Protein AF-A0A0P1EIM7-F1 (afdb_monomer_lite)

Radius of gyration: 23.65 Å; chains: 1; bounding box: 32×24×68 Å

Structure (mmCIF, N/CA/C/O backbone):
data_AF-A0A0P1EIM7-F1
#
_entry.id   AF-A0A0P1EIM7-F1
#
loop_
_atom_site.group_PDB
_atom_site.id
_atom_site.type_symbol
_atom_site.label_atom_id
_atom_site.label_alt_id
_atom_site.label_comp_id
_atom_site.label_asym_id
_atom_site.label_entity_id
_atom_site.label_seq_id
_atom_site.pdbx_PDB_ins_code
_atom_site.Cartn_x
_atom_site.Cartn_y
_atom_site.Cartn_z
_atom_site.occupancy
_atom_site.B_iso_or_equiv
_atom_site.auth_seq_id
_atom_site.auth_comp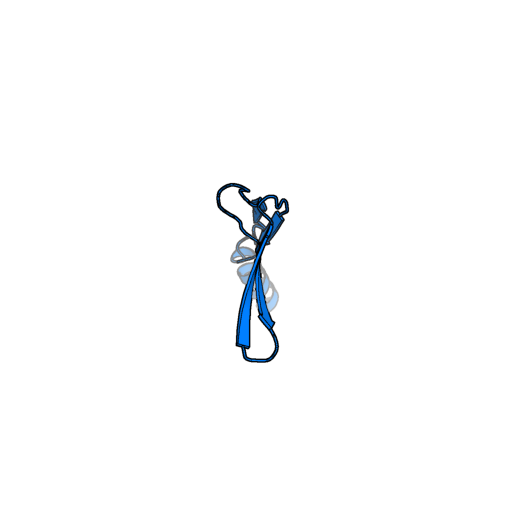_id
_atom_site.auth_asym_id
_atom_site.auth_atom_id
_atom_site.pdbx_PDB_model_num
ATOM 1 N N . MET A 1 1 ? -2.187 -17.850 49.530 1.00 61.94 1 MET A N 1
ATOM 2 C CA . MET A 1 1 ? -3.213 -16.786 49.398 1.00 61.94 1 MET A CA 1
ATOM 3 C C . MET A 1 1 ? -2.690 -15.523 48.717 1.00 61.94 1 MET A C 1
ATOM 5 O O . MET A 1 1 ? -3.282 -15.159 47.720 1.00 61.94 1 MET A O 1
ATOM 9 N N . LYS A 1 2 ? -1.580 -14.904 49.155 1.00 59.47 2 LYS A N 1
ATOM 10 C CA . LYS A 1 2 ? -1.078 -13.630 48.583 1.00 59.47 2 LYS A CA 1
ATOM 11 C C . LYS A 1 2 ? -0.779 -13.645 47.068 1.00 59.47 2 LYS A C 1
ATOM 13 O O . LYS A 1 2 ? -1.050 -12.662 46.393 1.00 59.47 2 LYS A O 1
ATOM 18 N N . LEU A 1 3 ? -0.268 -14.760 46.535 1.00 64.50 3 LEU A N 1
ATOM 19 C CA . LEU A 1 3 ? 0.005 -14.921 45.095 1.00 64.50 3 LEU A CA 1
ATOM 20 C C . LEU A 1 3 ? -1.276 -14.911 44.243 1.00 64.50 3 LEU A C 1
ATOM 22 O O . LEU A 1 3 ? -1.312 -14.260 43.208 1.00 64.50 3 LEU A O 1
ATOM 26 N N . PHE A 1 4 ? -2.348 -15.555 44.716 1.00 70.31 4 PHE A N 1
ATOM 27 C CA . PHE A 1 4 ? -3.637 -15.570 44.014 1.00 70.31 4 PHE A CA 1
ATOM 28 C C . PHE A 1 4 ? -4.281 -14.181 43.958 1.00 70.31 4 PHE A C 1
ATOM 30 O O . PHE A 1 4 ? -4.880 -13.817 42.951 1.00 70.31 4 PHE A O 1
ATOM 37 N N . THR A 1 5 ? -4.123 -13.383 45.017 1.00 71.56 5 THR A N 1
ATOM 38 C CA . THR A 1 5 ? -4.630 -12.006 45.060 1.00 71.56 5 THR A CA 1
ATOM 39 C C . THR A 1 5 ? -3.865 -11.086 44.105 1.00 71.56 5 THR A C 1
ATOM 41 O O . THR A 1 5 ? -4.473 -10.236 43.463 1.00 71.56 5 THR A O 1
ATOM 44 N N . ALA A 1 6 ? -2.548 -11.277 43.970 1.00 72.62 6 ALA A N 1
ATOM 45 C CA . ALA A 1 6 ? -1.720 -10.502 43.045 1.00 72.62 6 ALA A CA 1
ATOM 46 C C . ALA A 1 6 ? -2.053 -10.798 41.571 1.00 72.62 6 ALA A C 1
ATOM 48 O O . ALA A 1 6 ? -2.187 -9.870 40.779 1.00 72.62 6 ALA A O 1
ATOM 49 N N . SER A 1 7 ? -2.258 -12.069 41.206 1.00 74.00 7 SER A N 1
ATOM 50 C CA . SER A 1 7 ? -2.635 -12.447 39.835 1.00 74.00 7 SER A CA 1
ATOM 51 C C . SER A 1 7 ? -4.009 -11.912 39.424 1.00 74.00 7 SER A C 1
ATOM 53 O O . SER A 1 7 ? -4.176 -11.479 38.287 1.00 74.00 7 SER A O 1
ATOM 55 N N . ALA A 1 8 ? -4.979 -11.888 40.343 1.00 79.44 8 ALA A N 1
ATOM 56 C CA . ALA A 1 8 ? -6.309 -11.341 40.070 1.00 79.44 8 ALA A CA 1
ATOM 57 C C . ALA A 1 8 ? -6.274 -9.833 39.764 1.00 79.44 8 ALA A C 1
ATOM 59 O O . ALA A 1 8 ? -7.010 -9.363 38.902 1.00 79.44 8 ALA A O 1
ATOM 60 N N . LEU A 1 9 ? -5.389 -9.081 40.430 1.00 81.69 9 LEU A N 1
ATOM 61 C CA . LEU A 1 9 ? -5.235 -7.646 40.194 1.00 81.69 9 LEU A CA 1
ATOM 62 C C . LEU A 1 9 ? -4.610 -7.345 38.824 1.00 81.69 9 LEU A C 1
ATOM 64 O O . LEU A 1 9 ? -5.045 -6.416 38.155 1.00 81.69 9 LEU A O 1
ATOM 68 N N . VAL A 1 10 ? -3.634 -8.144 38.380 1.00 83.19 10 VAL A N 1
ATOM 69 C CA . VAL A 1 10 ? -3.016 -7.988 37.048 1.00 83.19 10 VAL A CA 1
ATOM 70 C C . VAL A 1 10 ? -4.03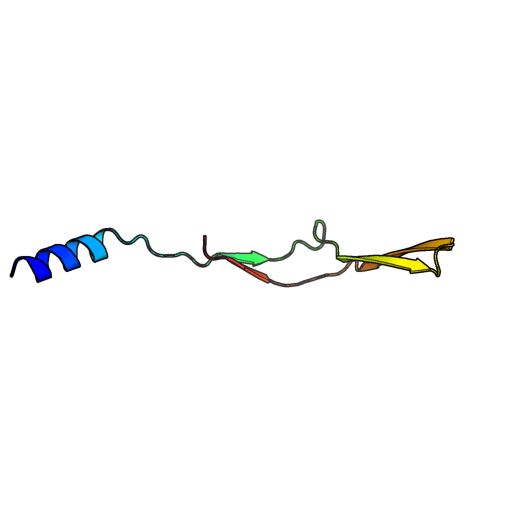4 -8.240 35.933 1.00 83.19 10 VAL A C 1
ATOM 72 O O . VAL A 1 10 ? -4.097 -7.471 34.981 1.00 83.19 10 VAL A O 1
ATOM 75 N N . LEU A 1 11 ? -4.877 -9.266 36.077 1.00 81.38 11 LEU A N 1
ATOM 76 C CA . LEU A 1 11 ? -5.949 -9.564 35.120 1.00 81.38 11 LEU A CA 1
ATOM 77 C C . LEU A 1 11 ? -7.028 -8.470 35.080 1.00 81.38 11 LEU A C 1
ATOM 79 O O . LEU A 1 11 ? -7.584 -8.210 34.021 1.00 81.38 11 LEU A O 1
ATOM 83 N N . ALA A 1 12 ? -7.303 -7.811 36.208 1.00 80.44 12 ALA A N 1
ATOM 84 C CA . ALA A 1 12 ? -8.264 -6.708 36.277 1.00 80.44 12 ALA A CA 1
ATOM 85 C C . ALA A 1 12 ? -7.745 -5.397 35.653 1.00 80.44 12 ALA A C 1
ATOM 87 O O . ALA A 1 12 ? -8.543 -4.521 35.330 1.00 80.44 12 ALA A O 1
ATOM 88 N N . LEU A 1 13 ? -6.424 -5.255 35.502 1.00 82.50 13 LEU A N 1
ATOM 89 C CA . LEU A 1 13 ? -5.772 -4.096 34.881 1.00 82.50 13 LEU A CA 1
ATOM 90 C C . LEU A 1 13 ? -5.471 -4.305 33.390 1.00 82.50 13 LEU A C 1
ATOM 92 O O . LEU A 1 13 ? -4.994 -3.381 32.735 1.00 82.50 13 LEU A O 1
ATOM 96 N N . ALA A 1 14 ? -5.733 -5.498 32.851 1.00 79.69 14 ALA A N 1
ATOM 97 C CA . ALA A 1 14 ? -5.582 -5.757 31.430 1.00 79.69 14 ALA A CA 1
ATOM 98 C C . ALA A 1 14 ? -6.673 -5.008 30.651 1.00 79.69 14 ALA A C 1
ATOM 100 O O . ALA A 1 14 ? -7.867 -5.249 30.838 1.00 79.69 14 ALA A O 1
ATOM 101 N N . THR A 1 15 ? -6.268 -4.094 29.772 1.00 78.00 15 THR A N 1
ATOM 102 C CA . THR A 1 15 ? -7.172 -3.504 28.785 1.00 78.00 15 THR A CA 1
ATOM 103 C C . THR A 1 15 ? -7.451 -4.527 27.683 1.00 78.00 15 THR A C 1
ATOM 105 O O . THR A 1 15 ? -6.521 -5.219 27.263 1.00 78.00 15 THR A O 1
ATOM 108 N N . PRO A 1 16 ? -8.698 -4.653 27.199 1.00 76.00 16 PRO A N 1
ATOM 109 C CA . PRO A 1 16 ? -8.980 -5.487 26.038 1.00 76.00 16 PRO A CA 1
ATOM 110 C C . PRO A 1 16 ? -8.190 -4.969 24.830 1.00 76.00 16 PRO A C 1
ATOM 112 O O . PRO A 1 16 ? -8.207 -3.771 24.550 1.00 76.00 16 PRO A O 1
ATOM 115 N N . ALA A 1 17 ? -7.505 -5.873 24.131 1.00 74.19 17 ALA A N 1
ATOM 116 C CA . ALA A 1 17 ? -6.971 -5.591 22.807 1.00 74.19 17 ALA A CA 1
ATOM 117 C C . ALA A 1 17 ? -8.154 -5.535 21.833 1.00 74.19 17 ALA A C 1
ATOM 119 O O . ALA A 1 17 ? -8.894 -6.513 21.688 1.00 74.19 17 ALA A O 1
ATOM 120 N N . PHE A 1 18 ? -8.377 -4.373 21.224 1.00 75.00 18 PHE A N 1
ATOM 121 C CA . PHE A 1 18 ? -9.346 -4.224 20.148 1.00 75.00 18 PHE A CA 1
ATOM 122 C C . PHE A 1 18 ? -8.595 -4.398 18.837 1.00 75.00 18 PHE A C 1
ATOM 124 O O . PHE A 1 18 ? -7.829 -3.524 18.446 1.00 75.00 18 PHE A O 1
ATOM 131 N N . ALA A 1 19 ? -8.809 -5.535 18.178 1.00 76.31 19 ALA A N 1
ATOM 132 C CA . ALA A 1 19 ? -8.392 -5.688 16.796 1.00 76.31 19 ALA A CA 1
ATOM 133 C C . ALA A 1 19 ? -9.311 -4.812 15.939 1.00 76.31 19 ALA A C 1
ATOM 135 O O . ALA A 1 19 ? -10.516 -5.069 15.847 1.00 76.31 19 ALA A O 1
ATOM 136 N N . GLU A 1 20 ? -8.754 -3.748 15.369 1.00 88.94 20 GLU A N 1
ATOM 137 C CA . GLU A 1 20 ? -9.468 -2.905 14.420 1.00 88.94 20 GLU A CA 1
ATOM 138 C C . GLU A 1 20 ? -9.162 -3.375 12.999 1.00 88.94 20 GLU A C 1
ATOM 140 O O . GLU A 1 20 ? -8.002 -3.528 12.604 1.00 88.94 20 GLU A O 1
ATOM 145 N N . THR A 1 21 ? -10.225 -3.596 12.228 1.00 92.50 21 THR A N 1
ATOM 146 C CA . THR A 1 21 ? -10.133 -3.906 10.803 1.00 92.50 21 T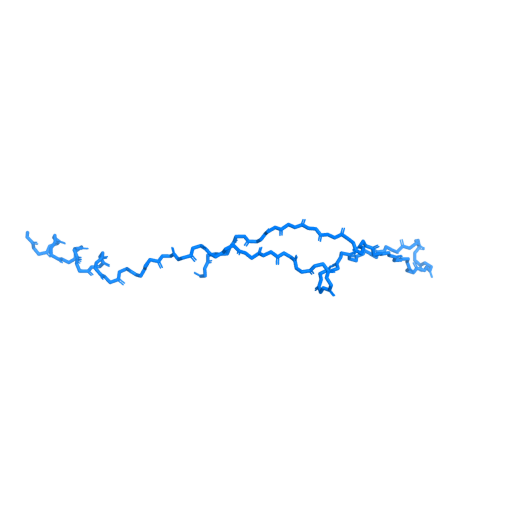HR A CA 1
ATOM 147 C C . THR A 1 21 ? -10.280 -2.616 10.002 1.00 92.50 21 THR A C 1
ATOM 149 O O . THR A 1 21 ? -11.330 -1.970 10.025 1.00 92.50 21 THR A O 1
ATOM 152 N N . TYR A 1 22 ? -9.246 -2.258 9.245 1.00 94.25 22 TYR A N 1
ATOM 153 C CA . TYR A 1 22 ? -9.253 -1.106 8.344 1.00 94.25 22 TYR A CA 1
ATOM 154 C C . TYR A 1 22 ? -9.410 -1.561 6.899 1.00 94.25 22 TYR A C 1
ATOM 156 O O . TYR A 1 22 ? -8.804 -2.548 6.493 1.00 94.25 22 TYR A O 1
ATOM 164 N N . HIS A 1 23 ? -10.182 -0.827 6.102 1.00 95.56 23 HIS A N 1
ATOM 165 C CA . HIS A 1 23 ? -10.312 -1.066 4.665 1.00 95.56 23 HIS A CA 1
ATOM 166 C C . HIS A 1 23 ? -9.410 -0.118 3.881 1.00 95.56 23 HIS A C 1
ATOM 168 O O . HIS A 1 23 ? -9.306 1.060 4.224 1.00 95.56 23 HIS A O 1
ATOM 174 N N . PHE A 1 24 ? -8.810 -0.603 2.794 1.00 95.50 24 PHE A N 1
ATOM 175 C CA . PHE A 1 24 ? -8.154 0.297 1.849 1.00 95.50 24 PHE A CA 1
ATOM 176 C C . PHE A 1 24 ? -9.183 1.199 1.171 1.00 95.50 24 PHE A C 1
ATOM 178 O O . PHE A 1 24 ? -10.139 0.724 0.555 1.00 95.50 24 PHE A O 1
ATOM 185 N N . ASP A 1 25 ? -8.951 2.504 1.253 1.00 94.44 25 ASP A N 1
ATOM 186 C CA . ASP A 1 25 ? -9.611 3.475 0.395 1.00 94.44 25 ASP A CA 1
ATOM 187 C C . ASP A 1 25 ? -8.891 3.489 -0.953 1.00 94.44 25 ASP A C 1
ATOM 189 O O . ASP A 1 25 ? -7.731 3.894 -1.047 1.00 94.44 25 ASP A O 1
ATOM 193 N N . GLN A 1 26 ? -9.585 3.046 -1.999 1.00 92.88 26 GLN A N 1
ATOM 194 C CA . GLN A 1 26 ? -9.037 2.968 -3.349 1.00 92.88 26 GLN A CA 1
ATOM 195 C C . GLN A 1 26 ? -8.631 4.342 -3.909 1.00 92.88 26 GLN A C 1
ATOM 197 O O . GLN A 1 26 ? -7.747 4.411 -4.755 1.00 92.88 26 GLN A O 1
ATOM 202 N N . SER A 1 27 ? -9.236 5.438 -3.438 1.00 94.31 27 SER A N 1
ATOM 203 C CA . SER A 1 27 ? -8.852 6.791 -3.861 1.00 94.31 27 SER A CA 1
ATOM 204 C C . SER A 1 27 ? -7.575 7.310 -3.190 1.00 94.31 27 SER A C 1
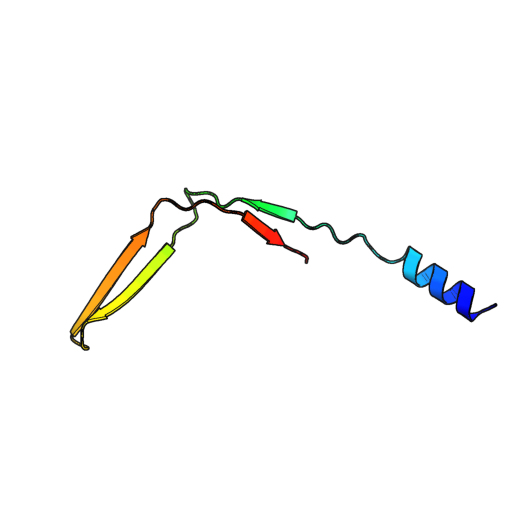ATOM 206 O O . SER A 1 27 ? -7.032 8.320 -3.629 1.00 94.31 27 SER A O 1
ATOM 208 N N . HIS A 1 28 ? -7.073 6.606 -2.169 1.00 94.56 28 HIS A N 1
ATOM 209 C CA . HIS A 1 28 ? -5.902 7.004 -1.381 1.00 94.56 28 HIS A CA 1
ATOM 210 C C . HIS A 1 28 ? -4.904 5.859 -1.137 1.00 94.56 28 HIS A C 1
ATOM 212 O O . HIS A 1 28 ? -4.002 5.990 -0.312 1.00 94.56 28 HIS A O 1
ATOM 218 N N . THR A 1 29 ? -5.052 4.732 -1.838 1.00 94.25 29 THR A N 1
ATOM 219 C CA . THR A 1 29 ? -4.157 3.575 -1.727 1.00 94.25 29 THR A CA 1
ATOM 220 C C . THR A 1 29 ? -3.677 3.186 -3.113 1.00 94.25 29 THR A C 1
ATOM 222 O O . THR A 1 29 ? -4.466 2.789 -3.966 1.00 94.25 29 THR A O 1
ATOM 225 N N . GLU A 1 30 ? -2.368 3.264 -3.322 1.00 93.94 30 GLU A N 1
ATOM 226 C CA . GLU A 1 30 ? -1.736 3.023 -4.615 1.00 93.94 30 GLU A CA 1
ATOM 227 C C . GLU A 1 30 ? -0.659 1.952 -4.458 1.00 93.94 30 GLU A C 1
ATOM 229 O O . GLU A 1 30 ? 0.144 1.995 -3.522 1.00 93.94 30 GLU A O 1
ATOM 234 N N . ILE A 1 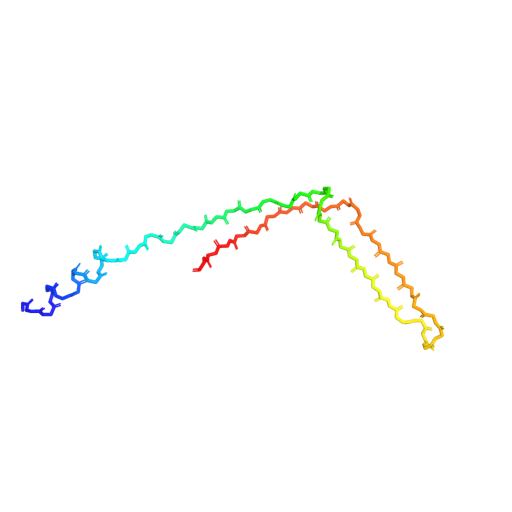31 ? -0.597 1.009 -5.401 1.00 95.19 31 ILE A N 1
ATOM 235 C CA . ILE A 1 31 ? 0.557 0.118 -5.510 1.00 95.19 31 ILE A CA 1
ATOM 236 C C . ILE A 1 31 ? 1.403 0.588 -6.684 1.00 95.19 31 ILE A C 1
ATOM 238 O O . ILE A 1 31 ? 0.990 0.490 -7.840 1.00 95.19 31 ILE A O 1
ATOM 242 N N . ARG A 1 32 ? 2.606 1.066 -6.373 1.00 96.88 32 ARG A N 1
ATOM 243 C CA . ARG A 1 32 ? 3.583 1.538 -7.354 1.00 96.88 32 ARG A CA 1
ATOM 244 C C . ARG A 1 32 ? 4.764 0.596 -7.423 1.00 96.88 32 ARG A C 1
ATOM 246 O O . ARG A 1 32 ? 5.251 0.119 -6.399 1.00 96.88 32 ARG A O 1
ATOM 253 N N . PHE A 1 33 ? 5.249 0.364 -8.632 1.00 97.12 33 PHE A N 1
ATOM 254 C CA . PHE A 1 33 ? 6.466 -0.396 -8.856 1.00 97.12 33 PHE A CA 1
ATOM 255 C C . PHE A 1 33 ? 7.411 0.369 -9.769 1.00 97.12 33 PHE A C 1
ATOM 257 O O . PHE A 1 33 ? 6.995 1.126 -10.646 1.00 97.12 33 PHE A O 1
ATOM 264 N N . TYR A 1 34 ? 8.697 0.132 -9.544 1.00 97.88 34 TYR A N 1
ATOM 265 C CA . TYR A 1 34 ? 9.797 0.743 -10.269 1.00 97.88 34 TYR A CA 1
ATOM 266 C C . TYR A 1 34 ? 10.809 -0.348 -10.579 1.00 97.88 34 TYR A C 1
ATOM 268 O O . TYR A 1 34 ? 11.045 -1.238 -9.758 1.00 97.88 34 TYR A O 1
ATOM 276 N N . TYR A 1 35 ? 11.407 -0.297 -11.759 1.00 97.38 35 TYR A N 1
ATOM 277 C CA . TYR A 1 35 ? 12.486 -1.197 -12.118 1.00 97.38 35 TYR A CA 1
ATOM 278 C C . TYR A 1 35 ? 13.521 -0.487 -12.975 1.00 97.38 35 TYR A C 1
ATOM 280 O O . TYR A 1 35 ? 13.221 0.329 -13.848 1.00 97.38 35 TYR A O 1
ATOM 288 N N . ASN A 1 36 ? 14.774 -0.833 -12.714 1.00 98.06 36 ASN A N 1
ATOM 289 C CA . ASN A 1 36 ? 15.893 -0.355 -13.494 1.00 98.06 36 ASN A CA 1
ATOM 290 C C . ASN A 1 36 ? 16.001 -1.165 -14.794 1.00 98.06 36 ASN A C 1
ATOM 292 O O . ASN A 1 36 ? 16.073 -2.394 -14.776 1.00 98.06 36 ASN A O 1
ATOM 296 N N . HIS A 1 37 ? 16.043 -0.475 -15.928 1.00 97.38 37 HIS A N 1
ATOM 297 C CA . HIS A 1 37 ? 16.241 -1.082 -17.235 1.00 97.38 37 HIS A CA 1
ATOM 298 C C . HIS A 1 37 ? 17.723 -0.997 -17.619 1.00 97.38 37 HIS A C 1
ATOM 300 O O . HIS A 1 37 ? 18.167 -0.059 -18.286 1.00 97.38 37 HIS A O 1
ATOM 306 N N . ALA A 1 38 ? 18.492 -1.982 -17.141 1.00 96.19 38 ALA A N 1
ATOM 307 C CA . ALA A 1 38 ? 19.907 -2.200 -17.470 1.00 96.19 38 ALA A CA 1
ATOM 308 C C . ALA A 1 38 ? 20.839 -0.990 -17.228 1.00 96.19 38 ALA A C 1
ATOM 310 O O . ALA A 1 38 ? 21.810 -0.782 -17.950 1.00 96.19 38 ALA A O 1
ATOM 311 N N . GLY A 1 39 ? 20.542 -0.173 -16.221 1.00 96.19 39 GLY A N 1
ATOM 312 C CA . GLY A 1 39 ? 21.317 1.008 -15.839 1.00 96.19 39 GLY A CA 1
ATOM 313 C C . GLY A 1 39 ? 21.041 2.252 -16.685 1.00 96.19 39 GLY A C 1
ATOM 314 O O . GLY A 1 39 ? 21.671 3.277 -16.449 1.00 96.19 39 GLY A O 1
ATOM 315 N N . LEU A 1 40 ? 20.120 2.178 -17.654 1.00 97.25 40 LEU A N 1
ATOM 316 C CA . LEU A 1 40 ? 19.890 3.239 -18.640 1.00 97.25 40 LEU A CA 1
ATOM 317 C C . LEU A 1 40 ? 18.675 4.105 -18.309 1.00 97.25 40 LEU A C 1
ATOM 319 O O . LEU A 1 40 ? 18.745 5.328 -18.400 1.00 97.25 40 LEU A O 1
ATOM 323 N N . THR A 1 41 ? 17.557 3.478 -17.947 1.00 97.50 41 THR A N 1
ATOM 324 C CA . THR A 1 41 ? 16.324 4.177 -17.569 1.00 97.50 41 THR A CA 1
ATOM 325 C C . THR A 1 41 ? 15.684 3.523 -16.355 1.00 97.50 41 THR A C 1
ATOM 327 O O . THR A 1 41 ? 15.893 2.339 -16.087 1.00 97.50 41 THR A O 1
ATOM 330 N N . GLU A 1 42 ? 14.899 4.300 -15.617 1.00 98.06 42 GLU A N 1
ATOM 331 C CA . GLU A 1 42 ? 13.945 3.769 -14.652 1.00 98.06 42 GLU A CA 1
ATOM 332 C C . GLU A 1 42 ? 12.573 3.716 -15.316 1.00 98.06 42 GLU A C 1
ATOM 334 O O . GLU A 1 42 ? 12.126 4.688 -15.927 1.00 98.06 42 GLU A O 1
ATOM 339 N N . GLN A 1 43 ? 11.939 2.554 -15.240 1.00 98.06 43 GLN A N 1
ATOM 340 C CA . GLN A 1 43 ? 10.574 2.339 -15.690 1.00 98.06 43 GLN A CA 1
ATOM 341 C C . GLN A 1 43 ? 9.685 2.168 -14.466 1.00 98.06 43 GLN A C 1
ATOM 343 O O . GLN A 1 43 ? 10.122 1.625 -13.448 1.00 98.06 43 GLN A O 1
ATOM 348 N N . SER A 1 44 ? 8.435 2.602 -14.570 1.00 97.75 44 SER A N 1
ATOM 349 C CA . SER A 1 44 ? 7.482 2.511 -13.472 1.00 97.75 44 SER A CA 1
ATOM 350 C C . SER A 1 44 ? 6.071 2.213 -13.955 1.00 97.75 44 SER A C 1
ATOM 352 O O . SER A 1 44 ? 5.741 2.363 -15.134 1.00 97.75 44 SER A O 1
ATOM 354 N N . GLY A 1 45 ? 5.239 1.772 -13.020 1.00 97.38 45 GLY A N 1
ATOM 355 C CA . GLY A 1 45 ? 3.813 1.589 -13.227 1.00 97.38 45 GLY A CA 1
ATOM 356 C C . GLY A 1 45 ? 3.045 1.628 -11.913 1.00 97.38 45 GLY A C 1
ATOM 357 O O . GLY A 1 45 ? 3.625 1.609 -10.824 1.00 97.38 45 GLY A O 1
ATOM 358 N N . GLU A 1 46 ? 1.724 1.693 -12.039 1.00 96.69 46 GLU A N 1
ATOM 359 C CA . GLU A 1 46 ? 0.794 1.802 -10.920 1.00 96.69 46 GLU A CA 1
ATOM 360 C C . GLU A 1 46 ? -0.422 0.896 -11.146 1.00 96.69 46 GLU A C 1
ATOM 362 O O . GLU A 1 46 ? -0.971 0.841 -12.251 1.00 96.69 46 GLU A O 1
ATOM 367 N N . TRP A 1 47 ? -0.860 0.202 -10.094 1.00 94.38 47 TRP A N 1
ATOM 368 C CA . TRP A 1 47 ? -2.194 -0.392 -10.035 1.00 94.38 47 TRP A CA 1
ATOM 369 C C . TRP A 1 47 ? -3.139 0.571 -9.313 1.00 94.38 47 TRP A C 1
ATOM 371 O O . TRP A 1 47 ? -3.017 0.783 -8.109 1.00 94.38 47 TRP A O 1
ATOM 381 N N . THR A 1 48 ? -4.100 1.124 -10.055 1.00 86.88 48 THR A N 1
ATOM 382 C CA . THR A 1 48 ? -5.051 2.155 -9.588 1.00 86.88 48 THR A CA 1
ATOM 383 C C . THR A 1 48 ? -6.319 1.574 -8.94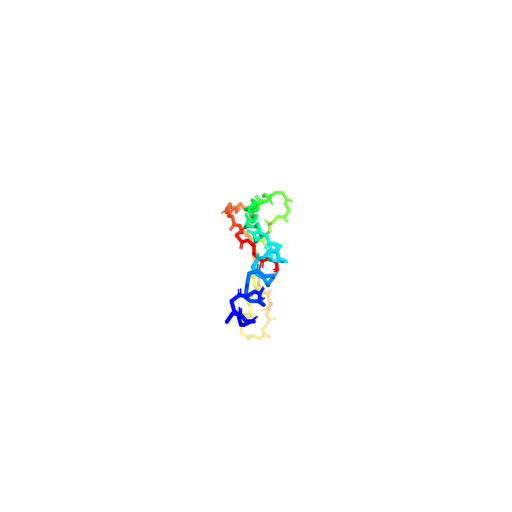9 1.00 86.88 48 THR A C 1
ATOM 385 O O . THR A 1 48 ? -7.267 2.292 -8.629 1.00 86.88 48 THR A O 1
ATOM 388 N N . ALA A 1 49 ? -6.398 0.248 -8.846 1.00 91.75 49 ALA A N 1
ATOM 389 C CA . ALA A 1 49 ? -7.523 -0.456 -8.257 1.00 91.75 49 ALA A CA 1
ATOM 390 C C . ALA A 1 49 ? -7.004 -1.545 -7.327 1.00 91.75 49 ALA A C 1
ATOM 392 O O . ALA A 1 49 ? -6.521 -2.586 -7.772 1.00 91.75 49 ALA A O 1
ATOM 393 N N . VAL A 1 50 ? -7.104 -1.278 -6.028 1.00 92.81 50 VAL A N 1
ATOM 394 C CA . VAL A 1 50 ? -6.721 -2.194 -4.960 1.00 92.81 50 VAL A CA 1
ATOM 395 C C . VAL A 1 50 ? -7.817 -2.215 -3.902 1.00 92.81 50 VAL A C 1
ATOM 397 O O . VAL A 1 50 ? -8.416 -1.192 -3.582 1.00 92.81 50 VAL A O 1
ATOM 400 N N . SER A 1 51 ? -8.085 -3.403 -3.373 1.00 95.06 51 SER A N 1
ATOM 401 C CA . SER A 1 51 ? -9.048 -3.637 -2.303 1.00 95.06 51 SER A CA 1
ATOM 402 C C . SER A 1 51 ? -8.458 -4.620 -1.304 1.00 95.06 51 SER A C 1
ATOM 404 O O . SER A 1 51 ? -7.765 -5.556 -1.704 1.00 95.06 51 SER A O 1
ATOM 406 N N . GLY A 1 52 ? -8.764 -4.450 -0.025 1.00 94.56 52 GLY A N 1
ATOM 407 C CA . GLY A 1 52 ? -8.272 -5.330 1.028 1.00 94.56 52 GLY A CA 1
ATOM 408 C C . GLY A 1 52 ? -8.531 -4.757 2.411 1.00 94.56 52 GLY A C 1
ATOM 409 O O . GLY A 1 52 ? -9.144 -3.691 2.543 1.00 94.56 52 GLY A O 1
ATOM 410 N N . THR A 1 53 ? -8.064 -5.484 3.421 1.00 96.31 53 THR A N 1
ATOM 411 C CA . THR A 1 53 ? -8.146 -5.081 4.822 1.00 96.31 53 THR A CA 1
ATOM 412 C C . THR A 1 53 ? -6.793 -5.164 5.517 1.00 96.31 53 THR A C 1
ATOM 414 O O . THR A 1 53 ? -5.911 -5.920 5.108 1.00 96.31 53 THR A O 1
ATOM 417 N N . VAL A 1 54 ? -6.647 -4.376 6.579 1.00 93.44 54 VAL A N 1
ATOM 418 C CA . VAL A 1 54 ? -5.543 -4.439 7.535 1.00 93.44 54 VAL A CA 1
ATOM 419 C C . VAL A 1 54 ? -6.140 -4.765 8.895 1.00 93.44 54 VAL A C 1
ATOM 421 O O . VAL A 1 54 ? -6.960 -4.002 9.398 1.00 93.44 54 VAL A O 1
ATOM 424 N N . GLU A 1 55 ? -5.724 -5.887 9.474 1.00 93.25 55 GLU A N 1
ATOM 425 C CA . GLU A 1 55 ? -5.966 -6.185 10.886 1.00 93.25 55 GLU A CA 1
ATOM 426 C C . GLU A 1 55 ? -4.826 -5.570 11.695 1.00 93.25 55 GLU A C 1
ATOM 428 O O . GLU A 1 55 ? -3.656 -5.883 11.453 1.00 93.25 55 GLU A O 1
ATOM 433 N N . PHE A 1 56 ? -5.154 -4.683 12.627 1.00 87.50 56 PHE A N 1
ATOM 434 C CA . PHE A 1 56 ? -4.167 -4.005 13.458 1.00 87.50 56 PHE A CA 1
ATOM 435 C C . PHE A 1 56 ? -4.441 -4.264 14.940 1.00 87.50 56 PHE A C 1
ATOM 437 O O . PHE A 1 56 ? -5.564 -4.086 15.413 1.00 87.50 56 PHE A O 1
ATOM 444 N N . ASP A 1 57 ? -3.392 -4.675 15.649 1.00 84.69 57 ASP A N 1
ATOM 445 C CA . ASP A 1 57 ? -3.346 -4.831 17.103 1.00 84.69 57 ASP A CA 1
ATOM 446 C C . ASP A 1 57 ? -2.266 -3.860 17.632 1.00 84.69 57 ASP A C 1
ATOM 448 O O . ASP A 1 57 ? -1.097 -4.036 17.263 1.00 84.69 57 ASP A O 1
ATOM 452 N N . PRO A 1 58 ? -2.645 -2.784 18.352 1.00 78.31 58 PRO A N 1
ATOM 453 C CA . PRO A 1 58 ? -1.746 -1.691 18.743 1.00 78.31 58 PRO A CA 1
ATOM 454 C C . PRO A 1 58 ? -0.685 -2.042 19.796 1.00 78.31 58 PRO A C 1
ATOM 456 O O . PRO A 1 58 ? -0.945 -2.869 20.698 1.00 78.31 58 PRO A O 1
#

Secondary structure (DSSP, 8-state):
-HHHHHHHHHHHTPPPP--EEEEP-TTT--EEEEEEETTTEEEEEEE-----EEEE--

Organism: NCBI:txid81569

InterPro domains:
  IPR036761 Lipid/polyisoprenoid-binding, YceI-like superfamily [SSF101874] (19-58)

pLDDT: mean 87.88, std 10.42, range [59.47, 98.06]

Foldseek 3Di:
DVVVVVVVVVVVPDDDFDFDKDKDDLVPDKDKDWDDDVVPDIDIDIDSDDIDIDTDGD

Sequence (58 aa):
MKLFTASALVLALATPAFAETYHFDQSHTEIRFYYNHAGLTEQSGEWTAVSGTVEFDP